Protein AF-A0A4Y8I9A3-F1 (afdb_monomer_lite)

pLDDT: mean 87.24, std 11.11, range [47.78, 98.31]

Secondary structure (DSSP, 8-state):
-------PPPPPPEEEEEETTEEEEEP-TT--HHHHHHHHHHHHHHHHHHHHHHHHHS-TTS-HHHH---HHHHHHHHHT-GGG-TT---HHHHHHHHHHHHHHHH-TT----GGGGHHHHHHHHHHHS-TT----SHHHHHHHHHHHHHHHHHHHHHHHHT-

Foldseek 3Di:
DDPPDDPDDFDDWDFDDADPVGTDTHGLRVFPVVLLVLLVVLLVLLVVLLLLLVVLVDPPVDDSVVVPDDQVRSLVVCQPPPVCDPLNVCSVVSVLSVVVNVVCVVDVNDDDAVVSCVVLVVNLCSQPVDVPDPPRDSSSSSVSSSVSSSVVSVVVSVVSVVD

Structure (mmCIF, N/CA/C/O backbone):
data_AF-A0A4Y8I9A3-F1
#
_entry.id   AF-A0A4Y8I9A3-F1
#
loop_
_atom_site.group_PDB
_atom_site.id
_atom_site.type_symbol
_atom_site.label_atom_id
_atom_site.label_alt_id
_atom_site.label_comp_id
_atom_site.label_asym_id
_atom_site.label_entity_id
_atom_site.label_seq_id
_atom_site.pdbx_PDB_ins_code
_atom_site.Cartn_x
_atom_site.Cartn_y
_atom_site.Cartn_z
_atom_site.occupancy
_atom_site.B_iso_or_equiv
_atom_site.auth_seq_id
_atom_site.auth_comp_id
_atom_site.auth_asym_id
_atom_site.auth_atom_id
_atom_site.pdbx_PDB_model_num
ATOM 1 N N . MET A 1 1 ? 0.391 -32.097 21.743 1.00 47.78 1 MET A N 1
ATOM 2 C CA . MET A 1 1 ? 0.772 -30.684 21.956 1.00 47.78 1 MET A CA 1
ATOM 3 C C . MET A 1 1 ? -0.489 -29.848 21.899 1.00 47.78 1 MET A C 1
ATOM 5 O O . MET A 1 1 ? -1.083 -29.724 20.838 1.00 47.78 1 MET A O 1
ATOM 9 N N . GLU A 1 2 ? -0.935 -29.360 23.048 1.00 48.84 2 GLU A N 1
ATOM 10 C CA . GLU A 1 2 ? -2.106 -28.495 23.175 1.00 48.84 2 GLU A CA 1
ATOM 11 C C . GLU A 1 2 ? -1.749 -27.103 22.623 1.00 48.84 2 GLU A C 1
ATOM 13 O O . GLU A 1 2 ? -0.775 -26.487 23.066 1.00 48.84 2 GLU A O 1
ATOM 18 N N . LYS A 1 3 ? -2.464 -26.634 21.592 1.00 48.88 3 LYS A N 1
ATOM 19 C CA . LYS A 1 3 ? -2.282 -25.277 21.059 1.00 48.88 3 LYS A CA 1
ATOM 20 C C . LYS A 1 3 ? -2.747 -24.299 22.138 1.00 48.88 3 LYS A C 1
ATOM 22 O O . LYS A 1 3 ? -3.945 -24.145 22.340 1.00 48.88 3 LYS A O 1
ATOM 27 N N . LYS A 1 4 ? -1.815 -23.641 22.833 1.00 53.41 4 LYS A N 1
ATOM 28 C CA . LYS A 1 4 ? -2.151 -22.485 23.674 1.00 53.41 4 LYS A CA 1
ATOM 29 C C . LYS A 1 4 ? -2.796 -21.425 22.782 1.00 53.41 4 LYS A C 1
ATOM 31 O O . LYS A 1 4 ? -2.132 -20.904 21.888 1.00 53.41 4 LYS A O 1
ATOM 36 N N . GLU A 1 5 ? -4.067 -21.116 23.025 1.00 53.38 5 GLU A N 1
ATOM 37 C CA . GLU A 1 5 ? -4.717 -19.944 22.443 1.00 53.38 5 GLU A CA 1
ATOM 38 C C . GLU A 1 5 ? -3.897 -18.700 22.796 1.00 53.38 5 GLU A C 1
ATOM 40 O O . GLU A 1 5 ? -3.716 -18.345 23.965 1.00 53.38 5 GLU A O 1
ATOM 45 N N . VAL A 1 6 ? -3.356 -18.045 21.771 1.00 63.62 6 VAL A N 1
ATOM 46 C CA . VAL A 1 6 ? -2.663 -16.772 21.933 1.00 63.62 6 VAL A CA 1
ATOM 47 C C . VAL A 1 6 ? -3.728 -15.726 22.252 1.00 63.62 6 VAL A C 1
ATOM 49 O O . VAL A 1 6 ? -4.499 -15.335 21.379 1.00 63.62 6 VAL A O 1
ATOM 52 N N . LYS A 1 7 ? -3.786 -15.268 23.509 1.00 65.00 7 LYS A N 1
ATOM 53 C CA . LYS A 1 7 ? -4.620 -14.119 23.891 1.00 65.00 7 LYS A CA 1
ATOM 54 C C . LYS A 1 7 ? -4.189 -12.903 23.071 1.00 65.00 7 LYS A C 1
ATOM 56 O O . LYS A 1 7 ? -3.136 -12.320 23.339 1.00 65.00 7 LYS A O 1
ATOM 61 N N . ARG A 1 8 ? -5.002 -12.519 22.084 1.00 68.75 8 ARG A N 1
ATOM 62 C CA . ARG A 1 8 ? -4.798 -11.287 21.314 1.00 68.75 8 ARG A CA 1
ATOM 63 C C . ARG A 1 8 ? -4.915 -10.085 22.249 1.00 68.75 8 ARG A C 1
ATOM 65 O O . ARG A 1 8 ? -5.843 -10.003 23.055 1.00 68.75 8 ARG A O 1
ATOM 72 N N . LYS A 1 9 ? -3.951 -9.167 22.175 1.00 78.06 9 LYS A N 1
ATOM 73 C CA . LYS A 1 9 ? -4.000 -7.911 22.932 1.00 78.06 9 LYS A CA 1
ATOM 74 C C . LYS A 1 9 ? -4.943 -6.954 22.204 1.00 78.06 9 LYS A C 1
ATOM 76 O O . LYS A 1 9 ? -4.781 -6.733 21.014 1.00 78.06 9 LYS A O 1
ATOM 81 N N . GLY A 1 10 ? -5.927 -6.401 22.908 1.00 80.50 10 GLY A N 1
ATOM 82 C CA . GLY A 1 10 ? -6.774 -5.339 22.359 1.00 80.50 10 GLY A CA 1
ATOM 83 C C . GLY A 1 10 ? -6.032 -4.003 22.285 1.00 80.50 10 GLY A C 1
ATOM 84 O O . GLY A 1 10 ? -5.044 -3.793 22.995 1.00 80.50 10 GLY A O 1
ATOM 85 N N . LEU A 1 11 ? -6.535 -3.084 21.458 1.00 86.12 11 LEU A N 1
ATOM 86 C CA . LEU A 1 11 ? -6.025 -1.715 21.417 1.00 86.12 11 LEU A CA 1
ATOM 87 C C . LEU A 1 11 ? -6.331 -0.964 22.729 1.00 86.12 11 LEU A C 1
ATOM 89 O O . LEU A 1 11 ? -7.374 -1.202 23.354 1.00 86.12 11 LEU A O 1
ATOM 93 N N . PRO A 1 12 ? -5.458 -0.028 23.147 1.00 89.38 12 PRO A N 1
ATOM 94 C CA . PRO A 1 12 ? -5.749 0.874 24.255 1.00 89.38 12 PRO A CA 1
ATOM 95 C C . PRO A 1 12 ? -7.043 1.678 24.017 1.00 89.38 12 PRO A C 1
ATOM 97 O O . PRO A 1 12 ? -7.369 1.996 22.872 1.00 89.38 12 PRO A O 1
ATOM 100 N N . PRO A 1 13 ? -7.797 2.023 25.077 1.00 90.00 13 PRO A N 1
ATOM 101 C CA . PRO A 1 13 ? -8.997 2.841 24.941 1.00 90.00 13 PRO A CA 1
ATOM 102 C C . PRO A 1 13 ? -8.661 4.290 24.570 1.00 90.00 13 PRO A C 1
ATOM 104 O O . PRO A 1 13 ? -7.605 4.809 24.925 1.00 90.00 13 PRO A O 1
ATOM 107 N N . LEU A 1 14 ? -9.625 4.971 23.955 1.00 89.81 14 LEU A N 1
ATOM 108 C CA . LEU A 1 14 ? -9.605 6.418 23.749 1.00 89.81 14 LEU A CA 1
ATOM 109 C C . LEU A 1 14 ? -10.455 7.125 24.804 1.00 89.81 14 LEU A C 1
ATOM 111 O O . LEU A 1 14 ? -11.427 6.565 25.315 1.00 89.81 14 LEU A O 1
ATOM 115 N N . VAL A 1 15 ? -10.154 8.393 25.070 1.00 91.75 15 VAL A N 1
ATOM 116 C CA . VAL A 1 15 ? -11.079 9.280 25.785 1.00 91.75 15 VAL A CA 1
ATOM 117 C C . VAL A 1 15 ? -12.149 9.749 24.801 1.00 91.75 15 VAL A C 1
ATOM 119 O O . VAL A 1 15 ? -11.829 10.328 23.768 1.00 91.75 15 VAL A O 1
ATOM 122 N N . SER A 1 16 ? -13.420 9.487 25.105 1.00 86.44 16 SER A N 1
ATOM 123 C CA . SER A 1 16 ? -14.549 9.888 24.258 1.00 86.44 16 SER A CA 1
ATOM 124 C C . SER A 1 16 ? -15.149 11.222 24.681 1.00 86.44 16 SER A C 1
ATOM 126 O O . SER A 1 16 ? -15.386 12.086 23.843 1.00 86.44 16 SER A O 1
ATOM 128 N N . LYS A 1 17 ? -15.424 11.377 25.978 1.00 87.25 17 LYS A N 1
ATOM 129 C CA . LYS A 1 17 ? -16.000 12.583 26.580 1.00 87.25 17 LYS A CA 1
ATOM 130 C C . LYS A 1 17 ? -15.431 12.750 27.980 1.00 87.25 17 LYS A C 1
ATOM 132 O O . LYS A 1 17 ? -15.080 11.761 28.620 1.00 87.25 17 LYS A O 1
ATOM 137 N N . PHE A 1 18 ? -15.366 13.982 28.457 1.00 89.69 18 PHE A N 1
ATOM 138 C CA . PHE A 1 18 ? -15.001 14.278 29.835 1.00 89.69 18 PHE A CA 1
ATOM 139 C C . PHE A 1 18 ? -15.750 15.522 30.311 1.00 89.69 18 PHE A C 1
ATOM 141 O O . PHE A 1 18 ? -15.935 16.468 29.545 1.00 89.69 18 PHE A O 1
ATOM 148 N N . ASP A 1 19 ? -16.196 15.507 31.563 1.00 89.19 19 ASP A N 1
ATOM 149 C CA . ASP A 1 19 ? -16.839 16.639 32.228 1.00 89.19 19 ASP A CA 1
ATOM 150 C C . ASP A 1 19 ? -16.561 16.613 33.746 1.00 89.19 19 ASP A C 1
ATOM 152 O O . ASP A 1 19 ? -15.706 15.865 34.227 1.00 89.19 19 ASP A O 1
ATOM 156 N N . LYS A 1 20 ? -17.273 17.447 34.516 1.00 83.31 20 LYS A N 1
ATOM 157 C CA . LYS A 1 20 ? -17.136 17.519 35.982 1.00 83.31 20 LYS A CA 1
ATOM 158 C C . LYS A 1 20 ? -17.497 16.208 36.702 1.00 83.31 20 LYS A C 1
ATOM 160 O O . LYS A 1 20 ? -17.106 16.042 37.852 1.00 83.31 20 LYS A O 1
ATOM 165 N N . ASN A 1 21 ? -18.225 15.305 36.048 1.00 82.06 21 ASN A N 1
ATOM 166 C CA . ASN A 1 21 ? -18.695 14.031 36.588 1.00 82.06 21 ASN A CA 1
ATOM 167 C C . ASN A 1 21 ? -17.799 12.844 36.188 1.00 82.06 21 ASN A C 1
ATOM 169 O O . ASN A 1 21 ? -18.032 11.730 36.655 1.00 82.06 21 ASN A O 1
ATOM 173 N N . GLY A 1 22 ? -16.771 13.058 35.357 1.00 88.69 22 GLY A N 1
ATOM 174 C CA . GLY A 1 22 ? -15.743 12.057 35.068 1.00 88.69 22 GLY A CA 1
ATOM 175 C C . GLY A 1 22 ? -15.366 11.931 33.592 1.00 88.69 22 GLY A C 1
ATOM 176 O O . GLY A 1 22 ? -15.646 12.798 32.766 1.00 88.69 22 GLY A O 1
ATOM 177 N N . VAL A 1 23 ? -14.685 10.826 33.271 1.00 92.69 23 VAL A N 1
ATOM 178 C CA . VAL A 1 23 ? -14.147 10.523 31.935 1.00 92.69 23 VAL A CA 1
ATOM 179 C C . VAL A 1 23 ? -14.845 9.294 31.356 1.00 92.69 23 VAL A C 1
ATOM 181 O O . VAL A 1 23 ? -14.863 8.229 31.973 1.00 92.69 23 VAL A O 1
ATOM 184 N N . VAL A 1 24 ? -15.381 9.428 30.143 1.00 91.25 24 VAL A N 1
ATOM 185 C CA . VAL A 1 24 ? -15.970 8.334 29.363 1.00 91.25 24 VAL A CA 1
ATOM 186 C C . VAL A 1 24 ? -14.922 7.774 28.409 1.00 91.25 24 VAL A C 1
ATOM 188 O O . VAL A 1 24 ? -14.385 8.491 27.562 1.00 91.25 24 VAL A O 1
ATOM 191 N N . TRP A 1 25 ? -14.670 6.471 28.513 1.00 91.38 25 TRP A N 1
ATOM 192 C CA . TRP A 1 25 ? -13.691 5.755 27.697 1.00 91.38 25 TRP A CA 1
ATOM 193 C C . TRP A 1 25 ? -14.364 5.026 26.529 1.00 91.38 25 TRP A C 1
ATOM 195 O O . TRP A 1 25 ? -15.316 4.274 26.730 1.00 91.38 25 TRP A O 1
ATOM 205 N N . LYS A 1 26 ? -13.841 5.197 25.311 1.00 89.62 26 LYS A N 1
ATOM 206 C CA . LYS A 1 26 ? -14.205 4.417 24.121 1.00 89.62 26 LYS A CA 1
ATOM 207 C C . LYS A 1 26 ? -13.232 3.250 23.971 1.00 89.62 26 LYS A C 1
ATOM 209 O O . LYS A 1 26 ? -12.036 3.450 23.772 1.00 89.62 26 LYS A O 1
ATOM 214 N N . ARG A 1 27 ? -13.748 2.026 24.072 1.00 87.38 27 ARG A N 1
ATOM 215 C CA . ARG A 1 27 ? -12.991 0.792 23.817 1.00 87.38 27 ARG A CA 1
ATOM 216 C C . ARG A 1 27 ? -12.993 0.489 22.316 1.00 87.38 27 ARG A C 1
ATOM 218 O O . ARG A 1 27 ? -14.008 0.684 21.657 1.00 87.38 27 ARG A O 1
ATOM 225 N N . LEU A 1 28 ? -11.869 -0.004 21.801 1.00 85.94 28 LEU A N 1
ATOM 226 C CA . LEU A 1 28 ? -11.644 -0.293 20.377 1.00 85.94 28 LEU A CA 1
ATOM 227 C C . LEU A 1 28 ? -11.623 -1.808 20.098 1.00 85.94 28 LEU A C 1
ATOM 229 O O . LEU A 1 28 ? -10.843 -2.304 19.295 1.00 85.94 28 LEU A O 1
ATOM 233 N N . GLU A 1 29 ? -12.465 -2.573 20.794 1.00 81.56 29 GLU A N 1
ATOM 234 C CA . GLU A 1 29 ? -12.445 -4.049 20.772 1.00 81.56 29 GLU A CA 1
ATOM 235 C C . GLU A 1 29 ? -12.774 -4.656 19.402 1.00 81.56 29 GLU A C 1
ATOM 237 O O . GLU A 1 29 ? -12.431 -5.802 19.136 1.00 81.56 29 GLU A O 1
ATOM 242 N N . LYS A 1 30 ? -13.443 -3.892 18.533 1.00 80.94 30 LYS A N 1
ATOM 243 C CA . LYS A 1 30 ? -13.866 -4.333 17.197 1.00 80.94 30 LYS A CA 1
ATOM 244 C C . LYS A 1 30 ? -12.878 -3.956 16.091 1.00 80.94 30 LYS A C 1
ATOM 246 O O . LYS A 1 30 ? -13.184 -4.213 14.927 1.00 80.94 30 LYS A O 1
ATOM 251 N N . VAL A 1 31 ? -11.764 -3.313 16.437 1.00 86.00 31 VAL A N 1
ATOM 252 C CA . VAL A 1 31 ? -10.737 -2.904 15.479 1.00 86.00 31 VAL A CA 1
ATOM 253 C C . VAL A 1 31 ? -9.811 -4.081 15.209 1.00 86.00 31 VAL A C 1
ATOM 255 O O . VAL A 1 31 ? -9.163 -4.606 16.119 1.00 86.00 31 VAL A O 1
ATOM 258 N N . ASP A 1 32 ? -9.732 -4.471 13.941 1.00 88.25 32 ASP A N 1
ATOM 259 C CA . ASP A 1 32 ? -8.810 -5.502 13.480 1.00 88.25 32 ASP A CA 1
ATOM 260 C C . ASP A 1 32 ? -7.423 -4.898 13.227 1.00 88.25 32 ASP A C 1
ATOM 262 O O . ASP A 1 32 ? -7.049 -4.545 12.109 1.00 88.25 32 ASP A O 1
ATOM 266 N N . HIS A 1 33 ? -6.665 -4.709 14.305 1.00 88.25 33 HIS A N 1
ATOM 267 C CA . HIS A 1 33 ? -5.324 -4.131 14.234 1.00 88.25 33 HIS A CA 1
ATOM 268 C C . HIS A 1 33 ? -4.312 -5.030 13.508 1.00 88.25 33 HIS A C 1
ATOM 270 O O . HIS A 1 33 ? -3.316 -4.508 13.009 1.00 88.25 33 HIS A O 1
ATOM 276 N N . ASP A 1 34 ? -4.570 -6.339 13.417 1.00 90.50 34 ASP A N 1
ATOM 277 C CA . ASP A 1 34 ? -3.733 -7.270 12.656 1.00 90.50 34 ASP A CA 1
ATOM 278 C C . ASP A 1 34 ? -3.892 -6.991 11.157 1.00 90.50 34 ASP A C 1
ATOM 280 O O . ASP A 1 34 ? -2.900 -6.767 10.463 1.00 90.50 34 ASP A O 1
ATOM 284 N N . LEU A 1 35 ? -5.135 -6.898 10.669 1.00 91.12 35 LEU A N 1
ATOM 285 C CA . LEU A 1 35 ? -5.418 -6.567 9.270 1.00 91.12 35 LEU A CA 1
ATOM 286 C C . LEU A 1 35 ? -4.925 -5.160 8.893 1.00 91.12 35 LEU A C 1
ATOM 288 O O . LEU A 1 35 ? -4.367 -4.957 7.813 1.00 91.12 35 LEU A O 1
ATOM 292 N N . LEU A 1 36 ? -5.087 -4.178 9.785 1.00 90.19 36 LEU A N 1
ATOM 293 C CA . LEU A 1 36 ? -4.566 -2.824 9.562 1.00 90.19 36 LEU A CA 1
ATOM 294 C C . LEU A 1 36 ? -3.032 -2.808 9.512 1.00 90.19 36 LEU A C 1
ATOM 296 O O . LEU A 1 36 ? -2.446 -2.156 8.644 1.00 90.19 36 LEU A O 1
ATOM 300 N N . GLY A 1 37 ? -2.383 -3.544 10.420 1.00 92.12 37 GLY A N 1
ATOM 301 C CA . GLY A 1 37 ? -0.938 -3.747 10.411 1.00 92.12 37 GLY A CA 1
ATOM 302 C C . GLY A 1 37 ? -0.473 -4.404 9.114 1.00 92.12 37 GLY A C 1
ATOM 303 O O . GLY A 1 37 ? 0.497 -3.947 8.515 1.00 92.12 37 GLY A O 1
ATOM 304 N N . TYR A 1 38 ? -1.216 -5.401 8.632 1.00 95.12 38 TYR A N 1
ATOM 305 C CA . TYR A 1 38 ? -0.932 -6.085 7.377 1.00 95.12 38 TYR A CA 1
ATOM 306 C C . TYR A 1 38 ? -1.045 -5.153 6.163 1.00 95.12 38 TYR A C 1
ATOM 308 O O . TYR A 1 38 ? -0.117 -5.098 5.356 1.00 95.12 38 TYR A O 1
ATOM 316 N N . LEU A 1 39 ? -2.099 -4.328 6.072 1.00 94.88 39 LEU A N 1
ATOM 317 C CA . LEU A 1 39 ? -2.210 -3.310 5.017 1.00 94.88 39 LEU A CA 1
ATOM 318 C C . LEU A 1 39 ? -1.009 -2.351 5.030 1.00 94.88 39 LEU A C 1
ATOM 320 O O . LEU A 1 39 ? -0.466 -2.018 3.972 1.00 94.88 39 LEU A O 1
ATOM 324 N N . LEU A 1 40 ? -0.575 -1.914 6.217 1.00 94.56 40 LEU A N 1
ATOM 325 C CA . LEU A 1 40 ? 0.596 -1.048 6.352 1.00 94.56 40 LEU A CA 1
ATOM 326 C C . LEU A 1 40 ? 1.884 -1.763 5.917 1.00 94.56 40 LEU A C 1
ATOM 328 O O . LEU A 1 40 ? 2.707 -1.163 5.227 1.00 94.56 40 LEU A O 1
ATOM 332 N N . SER A 1 41 ? 2.054 -3.039 6.268 1.00 96.88 41 SER A N 1
ATOM 333 C CA . SER A 1 41 ? 3.179 -3.854 5.804 1.00 96.88 41 SER A CA 1
ATOM 334 C C . SER A 1 41 ? 3.198 -3.974 4.279 1.00 96.88 41 SER A C 1
ATOM 336 O O . SER A 1 41 ? 4.230 -3.699 3.670 1.00 96.88 41 SER A O 1
ATOM 338 N N . CYS A 1 42 ? 2.063 -4.285 3.648 1.00 97.56 42 CYS A N 1
ATOM 339 C CA . CYS A 1 42 ? 1.920 -4.323 2.190 1.00 97.56 42 CYS A CA 1
ATOM 340 C C . CYS A 1 42 ? 2.314 -2.990 1.532 1.00 97.56 42 CYS A C 1
ATOM 342 O O . CYS A 1 42 ? 3.056 -2.976 0.550 1.00 97.56 42 CYS A O 1
ATOM 344 N N . HIS A 1 43 ? 1.866 -1.864 2.098 1.00 96.38 43 HIS A N 1
ATOM 345 C CA . HIS A 1 43 ? 2.234 -0.522 1.641 1.00 96.38 43 HIS A CA 1
ATOM 346 C C . HIS A 1 43 ? 3.749 -0.277 1.695 1.00 96.38 43 HIS A C 1
ATOM 348 O O . HIS A 1 43 ? 4.322 0.172 0.704 1.00 96.38 43 HIS A O 1
ATOM 354 N N . LEU A 1 44 ? 4.399 -0.603 2.817 1.00 97.06 44 LEU A N 1
ATOM 355 C CA . LEU A 1 44 ? 5.843 -0.410 2.993 1.00 97.06 44 LEU A CA 1
ATOM 356 C C . LEU A 1 44 ? 6.667 -1.292 2.047 1.00 97.06 44 LEU A C 1
ATOM 358 O O . LEU A 1 44 ? 7.675 -0.843 1.504 1.00 97.06 44 LEU A O 1
ATOM 362 N N . VAL A 1 45 ? 6.233 -2.535 1.821 1.00 98.31 45 VAL A N 1
ATOM 363 C CA . VAL A 1 45 ? 6.895 -3.446 0.879 1.00 98.31 45 VAL A CA 1
ATOM 364 C C . VAL A 1 45 ? 6.794 -2.905 -0.548 1.00 98.31 45 VAL A C 1
ATOM 366 O O . VAL A 1 45 ? 7.808 -2.825 -1.237 1.00 98.31 45 VAL A O 1
ATOM 369 N N . ILE A 1 46 ? 5.610 -2.464 -0.987 1.00 98.31 46 ILE A N 1
ATOM 370 C CA . ILE A 1 46 ? 5.439 -1.852 -2.315 1.00 98.31 46 ILE A CA 1
ATOM 371 C C . ILE A 1 46 ? 6.304 -0.592 -2.449 1.00 98.31 46 ILE A C 1
ATOM 373 O O . ILE A 1 46 ? 6.991 -0.430 -3.458 1.00 98.31 46 ILE A O 1
ATOM 377 N N . GLU A 1 47 ? 6.321 0.273 -1.432 1.00 97.38 47 GLU A N 1
ATOM 378 C CA . GLU A 1 47 ? 7.142 1.488 -1.434 1.00 97.38 47 GLU A CA 1
ATOM 379 C C . GLU A 1 47 ? 8.633 1.175 -1.591 1.00 97.38 47 GLU A C 1
ATOM 381 O O . GLU A 1 47 ? 9.315 1.827 -2.379 1.00 97.38 47 GLU A O 1
ATOM 386 N N . HIS A 1 48 ? 9.125 0.140 -0.907 1.00 97.06 48 HIS A N 1
ATOM 387 C CA . HIS A 1 48 ? 10.506 -0.308 -1.042 1.00 97.06 48 HIS A CA 1
ATOM 388 C C . HIS A 1 48 ? 10.850 -0.684 -2.491 1.00 97.06 48 HIS A C 1
ATOM 390 O O . HIS A 1 48 ? 11.895 -0.286 -3.010 1.00 97.06 48 HIS A O 1
ATOM 396 N N . TYR A 1 49 ? 9.973 -1.418 -3.178 1.00 97.44 49 TYR A N 1
ATOM 397 C CA . TYR A 1 49 ? 10.188 -1.769 -4.583 1.00 97.44 49 TYR A CA 1
ATOM 398 C C . TYR A 1 49 ? 10.102 -0.554 -5.513 1.00 97.44 49 TYR A C 1
ATOM 400 O O . TYR A 1 49 ? 10.935 -0.417 -6.410 1.00 97.44 49 TYR A O 1
ATOM 408 N N . MET A 1 50 ? 9.157 0.359 -5.270 1.00 95.69 50 MET A N 1
ATOM 409 C CA . MET A 1 50 ? 9.062 1.619 -6.011 1.00 95.69 50 MET A CA 1
ATOM 410 C C . MET A 1 50 ? 10.328 2.468 -5.854 1.00 95.69 50 MET A C 1
ATOM 412 O O . MET A 1 50 ? 10.801 3.030 -6.838 1.00 95.69 50 MET A O 1
ATOM 416 N N . ASP A 1 51 ? 10.894 2.546 -4.647 1.00 94.81 51 ASP A N 1
ATOM 417 C CA . ASP A 1 51 ? 12.125 3.292 -4.380 1.00 94.81 51 ASP A CA 1
ATOM 418 C C . ASP A 1 51 ? 13.309 2.734 -5.170 1.00 94.81 51 ASP A C 1
ATOM 420 O O . ASP A 1 51 ? 14.025 3.494 -5.822 1.00 94.81 51 ASP A O 1
ATOM 424 N N . ASN A 1 52 ? 13.495 1.412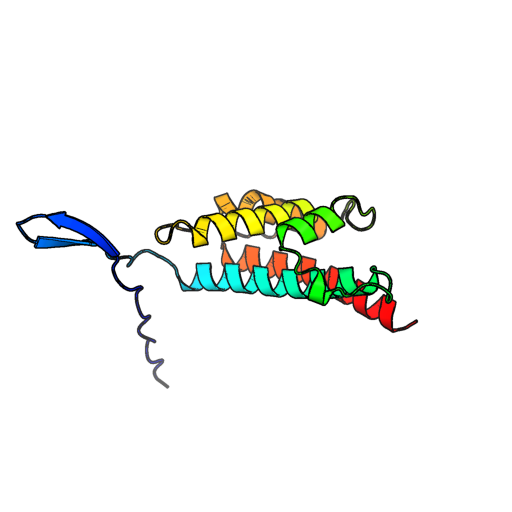 -5.166 1.00 94.19 52 ASN A N 1
ATOM 425 C CA . ASN A 1 52 ? 14.564 0.776 -5.937 1.00 94.19 52 ASN A CA 1
ATOM 426 C C . ASN A 1 52 ? 14.360 0.953 -7.446 1.00 94.19 52 ASN A C 1
ATOM 428 O O . ASN A 1 52 ? 15.303 1.280 -8.165 1.00 94.19 52 ASN A O 1
ATOM 432 N N . PHE A 1 53 ? 13.126 0.792 -7.928 1.00 94.12 53 PHE A N 1
ATOM 433 C CA . PHE A 1 53 ? 12.805 1.030 -9.331 1.00 94.12 53 PHE A CA 1
ATOM 434 C C . PHE A 1 53 ? 13.110 2.474 -9.739 1.00 94.12 53 PHE A C 1
ATOM 436 O O . PHE A 1 53 ? 13.779 2.701 -10.745 1.00 94.12 53 PHE A O 1
ATOM 443 N N . LEU A 1 54 ? 12.659 3.463 -8.967 1.00 92.62 54 LEU A N 1
ATOM 444 C CA . LEU A 1 54 ? 12.902 4.872 -9.270 1.00 92.62 54 LEU A CA 1
ATOM 445 C C . LEU A 1 54 ? 14.398 5.197 -9.218 1.00 92.62 54 LEU A C 1
ATOM 447 O O . LEU A 1 54 ? 14.890 5.875 -10.116 1.00 92.62 54 LEU A O 1
ATOM 451 N N . LEU A 1 55 ? 15.142 4.650 -8.252 1.00 91.62 55 LEU A N 1
ATOM 452 C CA . LEU A 1 55 ? 16.589 4.839 -8.148 1.00 91.62 55 LEU A CA 1
ATOM 453 C C . LEU A 1 55 ? 17.340 4.376 -9.406 1.00 91.62 55 LEU A C 1
ATOM 455 O O . LEU A 1 55 ? 18.247 5.074 -9.851 1.00 91.62 55 LEU A O 1
ATOM 459 N N . LEU A 1 56 ? 16.938 3.255 -10.013 1.00 90.31 56 LEU A N 1
ATOM 460 C CA . LEU A 1 56 ? 17.522 2.774 -11.275 1.00 90.31 56 LEU A CA 1
ATOM 461 C C . LEU A 1 56 ? 17.253 3.705 -12.465 1.00 90.31 56 LEU A C 1
ATOM 463 O O . LEU A 1 56 ? 17.993 3.687 -13.445 1.00 90.31 56 LEU A O 1
ATOM 467 N N . ASN A 1 57 ? 16.178 4.489 -12.405 1.00 85.25 57 ASN A N 1
ATOM 468 C CA . ASN A 1 57 ? 15.741 5.356 -13.496 1.00 85.25 57 ASN A CA 1
ATOM 469 C C . ASN A 1 57 ? 16.138 6.830 -13.289 1.00 85.25 57 ASN A C 1
ATOM 471 O O . ASN A 1 57 ? 15.995 7.640 -14.204 1.00 85.25 57 ASN A O 1
ATOM 475 N N . VAL A 1 58 ? 16.640 7.196 -12.107 1.00 84.94 58 VAL A N 1
ATOM 476 C CA . VAL A 1 58 ? 17.131 8.544 -11.802 1.00 84.94 58 VAL A CA 1
ATOM 477 C C . VAL A 1 58 ? 18.619 8.646 -12.145 1.00 84.94 58 VAL A C 1
ATOM 479 O O . VAL A 1 58 ? 19.406 7.731 -11.922 1.00 84.94 58 VAL A O 1
ATOM 482 N N . SER A 1 59 ? 19.031 9.798 -12.681 1.00 73.31 59 SER A N 1
ATOM 483 C CA . SER A 1 59 ? 20.445 10.096 -12.930 1.00 73.31 59 SER A CA 1
ATOM 484 C C . SER A 1 59 ? 21.270 9.975 -11.646 1.00 73.31 59 SER A C 1
ATOM 486 O O . SER A 1 59 ? 20.953 10.619 -10.646 1.00 73.31 59 SER A O 1
ATOM 488 N N . GLN A 1 60 ? 22.394 9.253 -11.705 1.00 74.75 60 GLN A N 1
ATOM 489 C CA . GLN A 1 60 ? 23.331 9.077 -10.581 1.00 74.75 60 GLN A CA 1
ATOM 490 C C . GLN A 1 60 ? 23.907 10.395 -10.026 1.00 74.75 60 GLN A C 1
ATOM 492 O O . GLN A 1 60 ? 24.552 10.408 -8.982 1.00 74.75 60 GLN A O 1
ATOM 497 N N . LYS A 1 61 ? 23.681 11.520 -10.714 1.00 79.44 61 LYS A N 1
ATOM 498 C CA . LYS A 1 61 ? 24.108 12.857 -10.283 1.00 79.44 61 LYS A CA 1
ATOM 499 C C . LYS A 1 61 ? 23.189 13.483 -9.225 1.00 79.44 61 LYS A C 1
ATOM 501 O O . LYS A 1 61 ? 23.547 14.516 -8.668 1.00 79.44 61 LYS A O 1
ATOM 506 N N . LEU A 1 62 ? 22.012 12.908 -8.971 1.00 83.12 62 LEU A N 1
ATOM 507 C CA . LEU A 1 62 ? 21.031 13.433 -8.020 1.00 83.12 62 LEU A CA 1
ATOM 508 C C . LEU A 1 62 ? 20.947 12.544 -6.776 1.00 83.12 62 LEU A C 1
ATOM 510 O O . LEU A 1 62 ? 20.910 11.319 -6.864 1.00 83.12 62 LEU A O 1
ATOM 514 N N . SER A 1 63 ? 20.873 13.166 -5.599 1.00 85.31 63 SER A N 1
ATOM 515 C CA . SER A 1 63 ? 20.720 12.433 -4.340 1.00 85.31 63 SER A CA 1
ATOM 516 C C . SER A 1 63 ? 19.267 12.006 -4.131 1.00 85.31 63 SER A C 1
ATOM 518 O O . SER A 1 63 ? 18.442 12.788 -3.657 1.00 85.31 63 SER A O 1
ATOM 520 N N . TRP A 1 64 ? 18.964 10.741 -4.436 1.00 88.31 64 TRP A N 1
ATOM 521 C CA . TRP A 1 64 ? 17.645 10.142 -4.195 1.00 88.31 64 TRP A CA 1
ATOM 522 C C . TRP A 1 64 ? 17.213 10.255 -2.728 1.00 88.31 64 TRP A C 1
ATOM 524 O O . TRP A 1 64 ? 16.106 10.687 -2.418 1.00 88.31 64 TRP A O 1
ATOM 534 N N . LYS A 1 65 ? 18.128 9.945 -1.803 1.00 84.94 65 LYS A N 1
ATOM 535 C CA . LYS A 1 65 ? 17.854 9.985 -0.361 1.00 84.94 65 LYS A CA 1
ATOM 536 C C . LYS A 1 65 ? 17.531 11.396 0.137 1.00 84.94 65 LYS A C 1
ATOM 538 O O . LYS A 1 65 ? 16.693 11.546 1.022 1.00 84.94 65 LYS A O 1
ATOM 543 N N . ALA A 1 66 ? 18.181 12.422 -0.416 1.00 88.94 66 ALA A N 1
ATOM 544 C CA . ALA A 1 66 ? 17.913 13.808 -0.038 1.00 88.94 66 ALA A CA 1
ATOM 545 C C . ALA A 1 66 ? 16.570 14.322 -0.578 1.00 88.94 66 ALA A C 1
ATOM 547 O O . ALA A 1 66 ? 16.018 15.253 -0.004 1.00 88.94 66 ALA A O 1
ATOM 548 N N . ALA A 1 67 ? 16.032 13.715 -1.642 1.00 89.38 67 ALA A N 1
ATOM 549 C CA . ALA A 1 67 ? 14.758 14.129 -2.224 1.00 89.38 67 ALA A CA 1
ATOM 550 C C . ALA A 1 67 ? 13.556 13.868 -1.298 1.00 89.38 67 ALA A C 1
ATOM 552 O O . ALA A 1 67 ? 12.544 14.548 -1.441 1.00 89.38 67 ALA A O 1
ATOM 553 N N . GLN A 1 68 ? 13.664 12.907 -0.365 1.00 90.06 68 GLN A N 1
ATOM 554 C CA . GLN A 1 68 ? 12.644 12.584 0.649 1.00 90.06 68 GLN A CA 1
ATOM 555 C C . GLN A 1 68 ? 11.214 12.525 0.089 1.00 90.06 68 GLN A C 1
ATOM 557 O O . GLN A 1 68 ? 10.268 13.041 0.685 1.00 90.06 68 GLN A O 1
ATOM 562 N N . LEU A 1 69 ? 11.062 11.904 -1.083 1.00 93.81 69 LEU A N 1
ATOM 563 C CA . LEU A 1 69 ? 9.770 11.854 -1.749 1.00 93.81 69 LEU A CA 1
ATOM 564 C C . LEU A 1 69 ? 8.771 11.057 -0.913 1.00 93.81 69 LEU A C 1
ATOM 566 O O . LEU A 1 69 ? 9.077 9.976 -0.408 1.00 93.81 69 LEU A O 1
ATOM 570 N N . SER A 1 70 ? 7.555 11.580 -0.806 1.00 94.81 70 SER A N 1
ATOM 571 C CA . SER A 1 70 ? 6.439 10.854 -0.217 1.00 94.81 70 SER A CA 1
ATOM 572 C C . SER A 1 70 ? 5.941 9.761 -1.162 1.00 94.81 70 SER A C 1
ATOM 574 O O . SER A 1 70 ? 6.126 9.831 -2.380 1.00 94.81 70 SER A O 1
ATOM 576 N N . PHE A 1 71 ? 5.220 8.781 -0.619 1.00 95.38 71 PHE A N 1
ATOM 577 C CA . PHE A 1 71 ? 4.581 7.734 -1.416 1.00 95.38 71 PHE A CA 1
ATOM 578 C C . PHE A 1 71 ? 3.733 8.298 -2.570 1.00 95.38 71 PHE A C 1
ATOM 580 O O . PHE A 1 71 ? 3.833 7.840 -3.705 1.00 95.38 71 PHE A O 1
ATOM 587 N N . SER A 1 72 ? 2.927 9.337 -2.317 1.00 95.62 72 SER A N 1
ATOM 588 C CA . SER A 1 72 ? 2.087 9.949 -3.355 1.00 95.62 72 SER A CA 1
ATOM 589 C C . SER A 1 72 ? 2.902 10.643 -4.449 1.00 95.62 72 SER A C 1
ATOM 591 O O .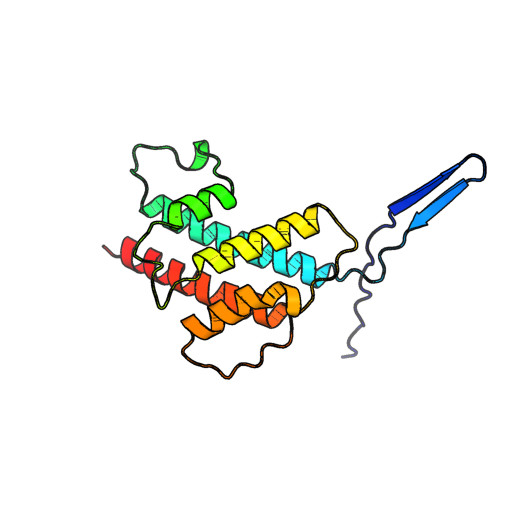 SER A 1 72 ? 2.514 10.602 -5.616 1.00 95.62 72 SER A O 1
ATOM 593 N N . GLN A 1 73 ? 4.045 11.243 -4.104 1.00 95.81 73 GLN A N 1
ATOM 594 C CA . GLN A 1 73 ? 4.966 11.811 -5.089 1.00 95.81 73 GLN A CA 1
ATOM 595 C C . GLN A 1 73 ? 5.609 10.713 -5.943 1.00 95.81 73 GLN A C 1
ATOM 597 O O . GLN A 1 73 ? 5.663 10.863 -7.161 1.00 95.81 73 GLN A O 1
ATOM 602 N N . LYS A 1 74 ? 6.019 9.590 -5.339 1.00 95.25 74 LYS A N 1
ATOM 603 C CA . LYS A 1 74 ? 6.546 8.421 -6.066 1.00 95.25 74 LYS A CA 1
ATOM 604 C C . LYS A 1 74 ? 5.512 7.855 -7.040 1.00 95.25 74 LYS A C 1
ATOM 606 O O . LYS A 1 74 ? 5.827 7.662 -8.205 1.00 95.25 74 LYS A O 1
ATOM 611 N N . VAL A 1 75 ? 4.260 7.676 -6.606 1.00 95.69 75 VAL A N 1
ATOM 612 C CA . VAL A 1 75 ? 3.148 7.251 -7.482 1.00 95.69 75 VAL A CA 1
ATOM 613 C C . VAL A 1 75 ? 2.989 8.194 -8.674 1.00 95.69 75 VAL A C 1
ATOM 615 O O . VAL A 1 75 ? 2.861 7.744 -9.812 1.00 95.69 75 VAL A O 1
ATOM 618 N N . ARG A 1 76 ? 3.043 9.509 -8.434 1.00 94.38 76 ARG A N 1
ATOM 619 C CA . ARG A 1 76 ? 2.925 10.511 -9.497 1.00 94.38 76 ARG A CA 1
ATOM 620 C C . ARG A 1 76 ? 4.068 10.428 -10.508 1.00 94.38 76 ARG A C 1
ATOM 622 O O . ARG A 1 76 ? 3.808 10.563 -11.695 1.00 94.38 76 ARG A O 1
ATOM 629 N N . LEU A 1 77 ? 5.300 10.166 -10.064 1.00 92.31 77 LEU A N 1
ATOM 630 C CA . LEU A 1 77 ? 6.438 9.959 -10.969 1.00 92.31 77 LEU A CA 1
ATOM 631 C C . LEU A 1 77 ? 6.250 8.747 -11.893 1.00 92.31 77 LEU A C 1
ATOM 633 O O . LEU A 1 77 ? 6.782 8.746 -12.997 1.00 92.31 77 LEU A O 1
ATOM 637 N N . LEU A 1 78 ? 5.495 7.737 -11.456 1.00 92.62 78 LEU A N 1
ATOM 638 C CA . LEU A 1 78 ? 5.218 6.530 -12.240 1.00 92.62 78 LEU A CA 1
ATOM 639 C C . LEU A 1 78 ? 3.969 6.647 -13.128 1.00 92.62 78 LEU A C 1
ATOM 641 O O . LEU A 1 78 ? 3.788 5.829 -14.021 1.00 92.62 78 LEU A O 1
ATOM 645 N N . SER A 1 79 ? 3.100 7.636 -12.896 1.00 88.12 79 SER A N 1
ATOM 646 C CA . SER A 1 79 ? 1.785 7.720 -13.558 1.00 88.12 79 SER A CA 1
ATOM 647 C C . SER A 1 79 ? 1.868 7.959 -15.069 1.00 88.12 79 SER A C 1
ATOM 649 O O . SER A 1 79 ? 0.987 7.517 -15.799 1.00 88.12 79 SER A O 1
ATOM 651 N N . ASP A 1 80 ? 2.932 8.616 -15.536 1.00 85.06 80 ASP A N 1
ATOM 652 C CA . ASP A 1 80 ? 3.136 8.934 -16.957 1.00 85.06 80 ASP A CA 1
ATOM 653 C C . ASP A 1 80 ? 4.066 7.935 -17.672 1.00 85.06 80 ASP A 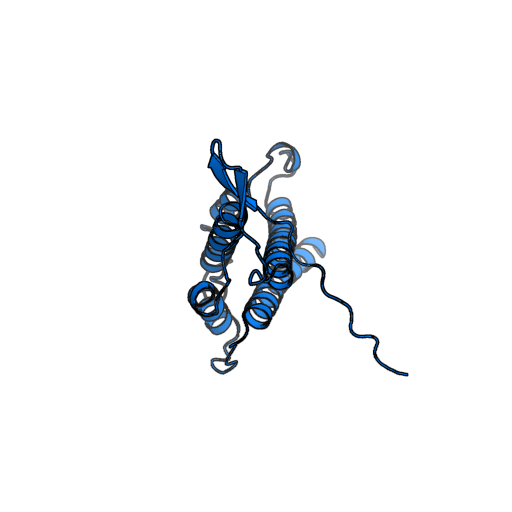C 1
ATOM 655 O O . ASP A 1 80 ? 4.368 8.076 -18.860 1.00 85.06 80 ASP A O 1
ATOM 659 N N . ASP A 1 81 ? 4.547 6.915 -16.963 1.00 88.25 81 ASP A N 1
ATOM 660 C CA . ASP A 1 81 ? 5.496 5.955 -17.505 1.00 88.25 81 ASP A CA 1
ATOM 661 C C . ASP A 1 81 ? 4.782 4.850 -18.298 1.00 88.25 81 ASP A C 1
ATOM 663 O O . ASP A 1 81 ? 3.984 4.066 -17.781 1.00 88.25 81 ASP A O 1
ATOM 667 N N . ASN A 1 82 ? 5.111 4.771 -19.591 1.00 87.25 82 ASN A N 1
ATOM 668 C CA . ASN A 1 82 ? 4.500 3.843 -20.541 1.00 87.25 82 ASN A CA 1
ATOM 669 C C . ASN A 1 82 ? 4.648 2.362 -20.155 1.00 87.25 82 ASN A C 1
ATOM 671 O O . ASN A 1 82 ? 3.881 1.542 -20.659 1.00 87.25 82 ASN A O 1
ATOM 675 N N . ARG A 1 83 ? 5.605 2.009 -19.286 1.00 89.62 83 ARG A N 1
ATOM 676 C CA . ARG A 1 83 ? 5.812 0.633 -18.809 1.00 89.62 83 ARG A CA 1
ATOM 677 C C . ARG A 1 83 ? 4.656 0.119 -17.951 1.00 89.62 83 ARG A C 1
ATOM 679 O O . ARG A 1 83 ? 4.443 -1.087 -17.911 1.00 89.62 83 ARG A O 1
ATOM 686 N N . PHE A 1 84 ? 3.896 1.017 -17.326 1.00 88.25 84 PHE A N 1
ATOM 687 C CA . PHE A 1 84 ? 2.733 0.682 -16.498 1.00 88.25 84 PHE A CA 1
ATOM 688 C C . PHE A 1 84 ? 1.411 0.767 -17.265 1.00 88.25 84 PHE A C 1
ATOM 690 O O . PHE A 1 84 ? 0.347 0.915 -16.676 1.00 88.25 84 PHE A O 1
ATOM 697 N N . LYS A 1 85 ? 1.448 0.703 -18.597 1.00 84.75 85 LYS A N 1
ATOM 698 C CA . LYS A 1 85 ? 0.230 0.556 -19.399 1.00 84.75 85 LYS A CA 1
ATOM 699 C C . LYS A 1 85 ? -0.245 -0.896 -19.394 1.00 84.75 85 LYS A C 1
ATOM 701 O O . LYS A 1 85 ? 0.439 -1.793 -18.905 1.00 84.75 85 LYS A O 1
ATOM 706 N N . HIS A 1 86 ? -1.432 -1.115 -19.959 1.00 73.94 86 HIS A N 1
ATOM 707 C CA . HIS A 1 86 ? -2.053 -2.433 -20.078 1.00 73.94 86 HIS A CA 1
ATOM 708 C C . HIS A 1 86 ? -1.050 -3.522 -20.524 1.00 73.94 86 HIS A C 1
ATOM 710 O O . HIS A 1 86 ? -0.344 -3.306 -21.513 1.00 73.94 86 HIS A O 1
ATOM 716 N N . PRO A 1 87 ? -1.014 -4.697 -19.862 1.00 76.81 87 PRO A N 1
ATOM 717 C CA . PRO A 1 87 ? -1.900 -5.149 -18.774 1.00 76.81 87 PRO A CA 1
ATOM 718 C C . PRO A 1 87 ? -1.481 -4.697 -17.357 1.00 76.81 87 PRO A C 1
ATOM 720 O O . PRO A 1 87 ? -2.195 -4.951 -16.391 1.00 76.81 87 PRO A O 1
ATOM 723 N N . TRP A 1 88 ? -0.363 -3.984 -17.215 1.00 84.06 88 TRP A N 1
ATOM 724 C CA . TRP A 1 88 ? 0.286 -3.654 -15.938 1.00 84.06 88 TRP A CA 1
ATOM 725 C C . TRP A 1 88 ? -0.141 -2.299 -15.343 1.00 84.06 88 TRP A C 1
ATOM 727 O O . TRP A 1 88 ? 0.643 -1.624 -14.678 1.00 84.06 88 TRP A O 1
ATOM 737 N N . ASP A 1 89 ? -1.399 -1.903 -15.557 1.00 87.69 89 ASP A N 1
ATOM 738 C CA . ASP A 1 89 ? -1.979 -0.634 -15.083 1.00 87.69 89 ASP A CA 1
ATOM 739 C C . ASP A 1 89 ? -2.379 -0.701 -13.598 1.00 87.69 89 ASP A C 1
ATOM 741 O O . ASP A 1 89 ? -3.549 -0.612 -13.212 1.00 87.69 89 ASP A O 1
ATOM 745 N N . PHE A 1 90 ? -1.384 -0.943 -12.742 1.00 93.06 90 PHE A N 1
ATOM 746 C CA . PHE A 1 90 ? -1.554 -1.065 -11.294 1.00 93.06 90 PHE A CA 1
ATOM 747 C C . PHE A 1 90 ? -1.227 0.222 -10.525 1.00 93.06 90 PHE A C 1
ATOM 749 O O . PHE A 1 90 ? -1.524 0.306 -9.333 1.00 93.06 90 PHE A O 1
ATOM 756 N N . ILE A 1 91 ? -0.680 1.257 -11.175 1.00 95.50 91 ILE A N 1
ATOM 757 C CA . ILE A 1 91 ? -0.377 2.550 -10.531 1.00 95.50 91 ILE A CA 1
ATOM 758 C C . ILE A 1 91 ? -1.629 3.204 -9.915 1.00 95.50 91 ILE A C 1
ATOM 760 O O . ILE A 1 91 ? -1.550 3.636 -8.758 1.00 95.50 91 ILE A O 1
ATOM 764 N N . PRO A 1 92 ? -2.806 3.217 -10.578 1.00 94.69 92 PRO A N 1
ATOM 765 C CA . PRO A 1 92 ? -4.032 3.700 -9.945 1.00 94.69 92 PRO A CA 1
ATOM 766 C C . PRO A 1 92 ? -4.408 2.901 -8.688 1.00 94.69 92 PRO A C 1
ATOM 768 O O . PRO A 1 92 ? -4.809 3.486 -7.685 1.00 94.69 92 PRO A O 1
ATOM 771 N N . ALA A 1 93 ? -4.219 1.578 -8.690 1.00 95.44 93 ALA A N 1
ATOM 772 C CA . ALA A 1 93 ? -4.510 0.734 -7.529 1.00 95.44 93 ALA A CA 1
ATOM 773 C C . ALA A 1 93 ? -3.523 0.958 -6.368 1.00 95.44 93 ALA A C 1
ATOM 775 O O . ALA A 1 93 ? -3.931 0.980 -5.207 1.00 95.44 93 ALA A O 1
ATOM 776 N N . ILE A 1 94 ? -2.245 1.221 -6.663 1.00 96.75 94 ILE A N 1
ATOM 777 C CA . ILE A 1 94 ? -1.256 1.661 -5.666 1.00 96.75 94 ILE A CA 1
ATOM 778 C C . ILE A 1 94 ? -1.689 3.001 -5.038 1.00 96.75 94 ILE A C 1
ATOM 780 O O . ILE A 1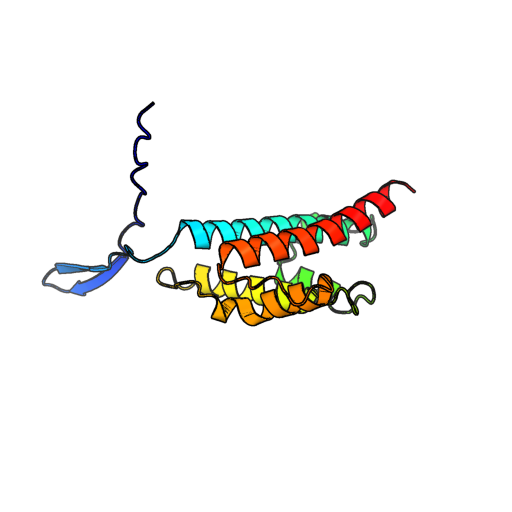 94 ? -1.557 3.198 -3.826 1.00 96.75 94 ILE A O 1
ATOM 784 N N . ALA A 1 95 ? -2.248 3.922 -5.831 1.00 96.06 95 ALA A N 1
ATOM 785 C CA . ALA A 1 95 ? -2.783 5.181 -5.316 1.00 96.06 95 ALA A CA 1
ATOM 786 C C . ALA A 1 95 ? -3.979 4.961 -4.369 1.00 96.06 95 ALA A C 1
ATOM 788 O O . ALA A 1 95 ? -4.063 5.622 -3.330 1.00 96.06 95 ALA A O 1
ATOM 789 N N . GLU A 1 96 ? -4.871 4.016 -4.683 1.00 95.88 96 GLU A N 1
ATOM 790 C CA . GLU A 1 96 ? -5.979 3.621 -3.802 1.00 95.88 96 GLU A CA 1
ATOM 791 C C . GLU A 1 96 ? -5.480 3.007 -2.486 1.00 95.88 96 GLU A C 1
ATOM 793 O O . GLU A 1 96 ? -5.953 3.396 -1.416 1.00 95.88 96 GLU A O 1
ATOM 798 N N . LEU A 1 97 ? -4.448 2.155 -2.520 1.00 95.75 97 LEU A N 1
ATOM 799 C CA . LEU A 1 97 ? -3.816 1.623 -1.305 1.00 95.75 97 LEU A CA 1
ATOM 800 C C . LEU A 1 97 ? -3.324 2.747 -0.374 1.00 95.75 97 LEU A C 1
ATOM 802 O O . LEU A 1 97 ? -3.532 2.696 0.839 1.00 95.75 97 LEU A O 1
ATOM 806 N N . ASN A 1 98 ? -2.722 3.803 -0.931 1.00 95.19 98 ASN A N 1
ATOM 807 C CA . ASN A 1 98 ? -2.288 4.965 -0.151 1.00 95.19 98 ASN A CA 1
ATOM 808 C C . ASN A 1 98 ? -3.465 5.740 0.462 1.00 95.19 98 ASN A C 1
ATOM 810 O O . ASN A 1 98 ? -3.364 6.217 1.593 1.00 95.19 98 ASN A O 1
ATOM 814 N N . LYS A 1 99 ? -4.592 5.860 -0.253 1.00 94.19 99 LYS A N 1
ATOM 815 C CA . LYS A 1 99 ? -5.810 6.475 0.296 1.00 94.19 99 LYS A CA 1
ATOM 816 C C . LYS A 1 99 ? -6.339 5.672 1.482 1.00 94.19 99 LYS A C 1
ATOM 818 O O . LYS A 1 99 ? -6.639 6.274 2.511 1.00 94.19 99 LYS A O 1
ATOM 823 N N . LEU A 1 100 ? -6.385 4.342 1.373 1.00 93.50 100 LEU A N 1
ATOM 824 C CA . LEU A 1 100 ? -6.798 3.454 2.466 1.00 93.50 100 LEU A CA 1
ATOM 825 C C . LEU A 1 100 ? -5.882 3.604 3.683 1.00 93.50 100 LEU A C 1
ATOM 827 O O . LEU A 1 100 ? -6.365 3.869 4.783 1.00 93.50 100 LEU A O 1
ATOM 831 N N . ARG A 1 101 ? -4.561 3.556 3.470 1.00 92.50 101 ARG A N 1
ATOM 832 C CA . ARG A 1 101 ? -3.561 3.782 4.521 1.00 92.50 101 ARG A CA 1
ATOM 833 C C . ARG A 1 101 ? -3.751 5.134 5.212 1.00 92.50 101 ARG A C 1
ATOM 835 O O . ARG A 1 101 ? -3.734 5.194 6.437 1.00 92.50 101 ARG A O 1
ATOM 842 N N . ASN A 1 102 ? -3.952 6.218 4.460 1.00 91.56 102 ASN A N 1
ATOM 843 C CA . ASN A 1 102 ? -4.155 7.546 5.048 1.00 91.56 102 ASN A CA 1
ATOM 844 C C . ASN A 1 102 ? -5.450 7.617 5.854 1.00 91.56 102 ASN A C 1
ATOM 846 O O . ASN A 1 102 ? -5.456 8.169 6.949 1.00 91.56 102 ASN A O 1
ATOM 850 N N . ARG A 1 103 ? -6.528 7.008 5.352 1.00 89.62 103 ARG A N 1
ATOM 851 C CA . ARG A 1 103 ? -7.800 6.921 6.070 1.00 89.62 103 ARG A CA 1
ATOM 852 C C . ARG A 1 103 ? -7.601 6.267 7.443 1.00 89.62 103 ARG A C 1
ATOM 854 O O . ARG A 1 103 ? -8.053 6.818 8.437 1.00 89.62 103 ARG A O 1
ATOM 861 N N . PHE A 1 104 ? -6.840 5.173 7.510 1.00 83.38 104 PHE A N 1
ATOM 862 C CA . PHE A 1 104 ? -6.570 4.443 8.758 1.00 83.38 104 PHE A CA 1
ATOM 863 C C . PHE A 1 104 ? -5.678 5.189 9.742 1.00 83.38 104 PHE A C 1
ATOM 865 O O . PHE A 1 104 ? -5.892 5.115 10.946 1.00 83.38 104 PHE A O 1
ATOM 872 N N . VAL A 1 105 ? -4.681 5.925 9.246 1.00 80.38 105 VAL A N 1
ATOM 873 C CA . VAL A 1 105 ? -3.841 6.765 10.111 1.00 80.38 105 VAL A CA 1
ATOM 874 C C . VAL A 1 105 ? -4.673 7.868 10.778 1.00 80.38 105 VAL A C 1
ATOM 876 O O . VAL A 1 105 ? -4.349 8.293 11.885 1.00 80.38 105 VAL A O 1
ATOM 879 N N . HIS A 1 106 ? -5.748 8.322 10.129 1.00 83.25 106 HIS A N 1
ATOM 880 C CA . HIS A 1 106 ? -6.609 9.383 10.648 1.00 83.25 106 HIS A CA 1
ATOM 881 C C . HIS A 1 106 ? -7.786 8.890 11.496 1.00 83.25 106 HIS A C 1
ATOM 883 O O . HIS A 1 106 ? -8.269 9.656 12.329 1.00 83.25 106 HIS A O 1
ATOM 889 N N . ASP A 1 107 ? -8.235 7.646 11.328 1.00 84.69 107 ASP A N 1
ATOM 890 C CA . ASP A 1 107 ? -9.340 7.087 12.106 1.00 84.69 107 ASP A CA 1
ATOM 891 C C . ASP A 1 107 ? -9.069 5.631 12.512 1.00 84.69 107 ASP A C 1
ATOM 893 O O . ASP A 1 107 ? -9.086 4.690 11.717 1.00 84.69 107 ASP A O 1
ATOM 897 N N . ILE A 1 108 ? -8.818 5.479 13.811 1.00 79.19 108 ILE A N 1
ATOM 898 C CA . ILE A 1 108 ? -8.450 4.226 14.468 1.00 79.19 108 ILE A CA 1
ATOM 899 C C . ILE A 1 108 ? -9.641 3.278 14.674 1.00 79.19 108 ILE A C 1
ATOM 901 O O . ILE A 1 108 ? -9.428 2.123 15.021 1.00 79.19 108 ILE A O 1
ATOM 905 N N . ASP A 1 109 ? -10.883 3.737 14.485 1.00 82.50 109 ASP A N 1
ATOM 906 C CA . ASP A 1 109 ? -12.091 2.902 14.605 1.00 82.50 109 ASP A CA 1
ATOM 907 C C . ASP A 1 109 ? -12.567 2.360 13.245 1.00 82.50 109 ASP A C 1
ATOM 909 O O . ASP A 1 109 ? -13.633 1.745 13.143 1.00 82.50 109 ASP A O 1
ATOM 913 N N . ILE A 1 110 ? -11.784 2.577 12.181 1.00 83.12 110 ILE A N 1
ATOM 914 C CA . ILE A 1 110 ? -12.112 2.070 10.851 1.00 83.12 110 ILE A CA 1
ATOM 915 C C . ILE A 1 110 ? -12.026 0.547 10.818 1.00 83.12 110 ILE A C 1
ATOM 917 O O . ILE A 1 110 ? -11.086 -0.077 11.312 1.00 83.12 110 ILE A O 1
ATOM 921 N N . LYS A 1 111 ? -12.993 -0.042 10.116 1.00 86.50 111 LYS A N 1
ATOM 922 C CA . LYS A 1 111 ? -12.939 -1.422 9.652 1.00 86.50 111 LYS A CA 1
ATOM 923 C C . LYS A 1 111 ? -12.637 -1.440 8.166 1.00 86.50 111 LYS A C 1
ATOM 925 O O . LYS A 1 111 ? -13.391 -0.863 7.390 1.00 86.50 111 LYS A O 1
ATOM 930 N N . LEU A 1 112 ? -11.560 -2.117 7.781 1.00 89.38 112 LEU A N 1
ATOM 931 C CA . LEU A 1 112 ? -11.303 -2.415 6.377 1.00 89.38 112 LEU A CA 1
ATOM 932 C C . LEU A 1 112 ? -12.322 -3.458 5.911 1.00 89.38 112 LEU A C 1
ATOM 934 O O . LEU A 1 112 ? -12.457 -4.508 6.538 1.00 89.38 112 LEU A O 1
ATOM 938 N N . GLN A 1 113 ? -13.078 -3.150 4.864 1.00 90.31 113 GLN A N 1
ATOM 939 C CA . GLN A 1 113 ? -14.036 -4.072 4.256 1.00 90.31 113 GLN A CA 1
ATOM 940 C C . GLN A 1 113 ? -13.564 -4.481 2.857 1.00 90.31 113 GLN A C 1
ATOM 942 O O . GLN A 1 113 ? -12.763 -3.787 2.231 1.00 90.31 113 GLN A O 1
ATOM 947 N N . VAL A 1 114 ? -14.073 -5.599 2.340 1.00 90.69 114 VAL A N 1
ATOM 948 C CA . VAL A 1 114 ? -13.753 -6.065 0.976 1.00 90.69 114 VAL A CA 1
ATOM 949 C C . VAL A 1 114 ? -14.147 -5.011 -0.064 1.00 90.69 114 VAL A C 1
ATOM 951 O O . VAL A 1 114 ? -13.445 -4.795 -1.050 1.00 90.69 114 VAL A O 1
ATOM 954 N N . GLU A 1 115 ? -15.232 -4.278 0.188 1.00 91.38 115 GLU A N 1
ATOM 955 C CA . GLU A 1 115 ? -15.726 -3.197 -0.660 1.00 91.38 115 GLU A CA 1
ATOM 956 C C . GLU A 1 115 ? -14.704 -2.074 -0.846 1.00 91.38 115 GLU A C 1
ATOM 958 O O . GLU A 1 115 ? -14.616 -1.513 -1.940 1.00 91.38 115 GLU A O 1
ATOM 963 N N . ASP A 1 116 ? -13.913 -1.778 0.187 1.00 92.25 116 ASP A N 1
ATOM 964 C CA . ASP A 1 116 ? -12.846 -0.777 0.127 1.00 92.25 116 ASP A CA 1
ATOM 965 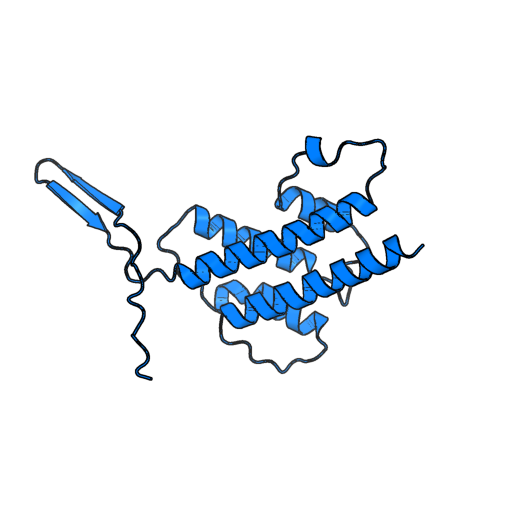C C . ASP A 1 116 ? -11.709 -1.199 -0.816 1.00 92.25 116 ASP A C 1
ATOM 967 O O . ASP A 1 116 ? -10.988 -0.354 -1.345 1.00 92.25 116 ASP A O 1
ATOM 971 N N . LEU A 1 117 ? -11.558 -2.506 -1.050 1.00 94.00 117 LEU A N 1
ATOM 972 C CA . LEU A 1 117 ? -10.507 -3.106 -1.870 1.00 94.00 117 LEU A CA 1
ATOM 973 C C . LEU A 1 117 ? -10.975 -3.449 -3.287 1.00 94.00 117 LEU A C 1
ATOM 975 O O . LEU A 1 117 ? -10.208 -4.024 -4.065 1.00 94.00 117 LEU A O 1
ATOM 979 N N . LYS A 1 118 ? -12.201 -3.075 -3.672 1.00 92.44 118 LYS A N 1
ATOM 980 C CA . LYS A 1 118 ? -12.718 -3.283 -5.036 1.00 92.44 118 LYS A CA 1
ATOM 981 C C . LYS A 1 118 ? -11.791 -2.734 -6.130 1.00 92.44 118 LYS A C 1
ATOM 983 O O . LYS A 1 118 ? -11.536 -3.473 -7.081 1.00 92.44 118 LYS A O 1
ATOM 988 N N . PRO A 1 119 ? -11.231 -1.510 -6.023 1.00 92.44 119 PRO A N 1
ATOM 989 C CA . PRO A 1 119 ? -10.307 -1.003 -7.039 1.00 92.44 119 PRO A CA 1
ATOM 990 C C . PRO A 1 119 ? -9.032 -1.849 -7.167 1.00 92.44 119 PRO A C 1
ATOM 992 O O . PRO A 1 119 ? -8.539 -2.074 -8.271 1.00 92.44 119 PRO A O 1
ATOM 995 N N . ILE A 1 120 ? -8.525 -2.354 -6.039 1.00 94.25 120 ILE A N 1
ATOM 996 C CA . ILE A 1 120 ? -7.329 -3.202 -5.981 1.00 94.25 120 ILE A CA 1
ATOM 997 C C . ILE A 1 120 ? -7.622 -4.578 -6.593 1.00 94.25 120 ILE A C 1
ATOM 999 O O . ILE A 1 120 ? -6.875 -5.052 -7.446 1.00 94.25 120 ILE A O 1
ATOM 1003 N N . SER A 1 121 ? -8.762 -5.173 -6.241 1.00 92.19 121 SER A N 1
ATOM 1004 C CA . SER A 1 121 ? -9.228 -6.455 -6.787 1.00 92.19 121 SER A CA 1
ATOM 1005 C C . SER A 1 121 ? -9.421 -6.394 -8.304 1.00 92.19 121 SER A C 1
ATOM 1007 O O . SER A 1 121 ? -8.998 -7.292 -9.028 1.00 92.19 121 SER A O 1
ATOM 1009 N N . ALA A 1 122 ? -9.985 -5.294 -8.811 1.00 90.25 122 ALA A N 1
ATOM 1010 C CA . ALA A 1 122 ? -10.128 -5.070 -10.247 1.00 90.25 122 ALA A CA 1
ATOM 1011 C C . ALA A 1 122 ? -8.770 -4.972 -10.964 1.00 90.25 122 ALA A C 1
ATOM 1013 O O . ALA A 1 122 ? -8.634 -5.427 -12.098 1.00 90.25 122 ALA A O 1
ATOM 1014 N N . SER A 1 123 ? -7.754 -4.398 -10.314 1.00 91.31 123 SER A N 1
ATOM 1015 C CA . SER A 1 123 ? -6.391 -4.345 -10.852 1.00 91.31 123 SER A CA 1
ATOM 1016 C C . SER A 1 123 ? -5.734 -5.730 -10.891 1.00 91.31 123 SER A C 1
ATOM 1018 O O . SER A 1 123 ? -5.149 -6.092 -11.910 1.00 91.31 123 SER A O 1
ATOM 1020 N N . ILE A 1 124 ? -5.909 -6.548 -9.846 1.00 91.69 124 ILE A N 1
ATOM 1021 C CA . ILE A 1 124 ? -5.470 -7.956 -9.835 1.00 91.69 124 ILE A CA 1
ATOM 1022 C C . ILE A 1 124 ? -6.084 -8.737 -11.003 1.00 91.69 124 ILE A C 1
ATOM 1024 O O . ILE A 1 124 ? -5.365 -9.445 -11.711 1.00 91.69 124 ILE A O 1
ATOM 1028 N N . ALA A 1 125 ? -7.398 -8.613 -11.213 1.00 88.69 125 ALA A N 1
ATOM 1029 C CA . ALA A 1 125 ? -8.098 -9.330 -12.277 1.00 88.69 125 ALA A CA 1
ATOM 1030 C C . ALA A 1 125 ? -7.522 -8.991 -13.662 1.00 88.69 125 ALA A C 1
ATOM 1032 O O . ALA A 1 125 ? -7.261 -9.888 -14.458 1.00 88.69 125 ALA A O 1
ATOM 1033 N N . LYS A 1 126 ? -7.223 -7.708 -13.915 1.00 87.50 126 LYS A N 1
ATOM 1034 C CA . LYS A 1 126 ? -6.579 -7.262 -15.162 1.00 87.50 126 LYS A CA 1
ATOM 1035 C C . LYS A 1 126 ? -5.174 -7.839 -15.353 1.00 87.50 126 LYS A C 1
ATOM 1037 O O . LYS A 1 126 ? -4.825 -8.209 -16.466 1.00 87.50 126 LYS A O 1
ATOM 1042 N N . MET A 1 127 ? -4.372 -7.904 -14.289 1.00 88.25 127 MET A N 1
ATOM 1043 C CA . MET A 1 127 ? -2.981 -8.374 -14.363 1.00 88.25 127 MET A CA 1
ATOM 1044 C C . MET A 1 127 ? -2.846 -9.894 -14.483 1.00 88.25 127 MET A C 1
ATOM 1046 O O . MET A 1 127 ? -1.832 -10.375 -14.977 1.00 88.25 127 MET A O 1
ATOM 1050 N N . SER A 1 128 ? -3.809 -10.656 -13.962 1.00 80.75 128 SER A N 1
ATOM 1051 C CA . SER A 1 128 ? -3.655 -12.105 -13.783 1.00 80.75 128 SER A CA 1
ATOM 1052 C C . SER A 1 128 ? -4.266 -12.960 -14.896 1.00 80.75 128 SER A C 1
ATOM 1054 O O . SER A 1 128 ? -4.137 -14.180 -14.817 1.00 80.75 128 SER A O 1
ATOM 1056 N N . GLU A 1 129 ? -4.941 -12.356 -15.888 1.00 69.25 129 GLU A N 1
ATOM 1057 C CA . GLU A 1 129 ? -5.734 -13.032 -16.947 1.00 69.25 129 GLU A CA 1
ATOM 1058 C C . GLU A 1 129 ? -6.717 -14.108 -16.420 1.00 69.25 129 GLU A C 1
ATOM 1060 O O . GLU A 1 129 ? -7.347 -14.835 -17.183 1.00 69.25 129 GLU A O 1
ATOM 1065 N N . ASN A 1 130 ? -6.882 -14.201 -15.098 1.00 56.47 130 ASN A N 1
ATOM 1066 C CA . ASN A 1 130 ? -7.663 -15.192 -14.383 1.00 56.47 130 ASN A CA 1
ATOM 1067 C C . ASN A 1 130 ? -8.794 -14.457 -13.675 1.00 56.47 130 ASN A C 1
ATOM 1069 O O . ASN A 1 130 ? -8.645 -13.964 -12.558 1.00 56.47 130 ASN A O 1
ATOM 1073 N N . GLU A 1 131 ? -9.957 -14.426 -14.317 1.00 54.19 131 GLU A N 1
ATOM 1074 C CA . GLU A 1 131 ? -11.175 -13.801 -13.787 1.00 54.19 131 GLU A CA 1
ATOM 1075 C C . GLU A 1 131 ? -11.703 -14.470 -12.496 1.00 54.19 131 GLU A C 1
ATOM 1077 O O . GLU A 1 131 ? -12.628 -13.960 -11.874 1.00 54.19 131 GLU A O 1
ATOM 1082 N N . ASN A 1 132 ? -11.123 -15.598 -12.060 1.00 49.91 132 ASN A N 1
ATOM 1083 C CA . ASN A 1 132 ? -11.786 -16.552 -11.163 1.00 49.91 132 ASN A CA 1
ATOM 1084 C C . ASN A 1 132 ? -11.139 -16.787 -9.790 1.00 49.91 132 ASN A C 1
ATOM 1086 O O . ASN A 1 132 ? -11.449 -17.784 -9.134 1.00 49.91 132 ASN A O 1
ATOM 1090 N N . LYS A 1 133 ? -10.298 -15.881 -9.281 1.00 61.31 133 LYS A N 1
ATOM 1091 C CA . LYS A 1 133 ? -10.091 -15.847 -7.825 1.00 61.31 133 LYS A CA 1
ATOM 1092 C C . LYS A 1 133 ? -11.148 -14.939 -7.212 1.00 61.31 133 LYS A C 1
ATOM 1094 O O . LYS A 1 133 ? -10.986 -13.724 -7.193 1.00 61.31 133 LYS A O 1
ATOM 1099 N N . ASN A 1 134 ? -12.223 -15.541 -6.702 1.00 67.94 134 ASN A N 1
ATOM 1100 C CA . ASN A 1 134 ? -13.147 -14.878 -5.781 1.00 67.94 134 ASN A CA 1
ATOM 1101 C C . ASN A 1 134 ? -12.389 -14.539 -4.489 1.00 67.94 134 ASN A C 1
ATOM 1103 O O . ASN A 1 134 ? -12.431 -15.288 -3.513 1.00 67.94 134 ASN A O 1
ATOM 1107 N N . LEU A 1 135 ? -11.632 -13.443 -4.519 1.00 79.75 135 LEU A N 1
ATOM 1108 C CA . LEU A 1 135 ? -10.940 -12.907 -3.359 1.00 79.75 135 LEU A CA 1
ATOM 1109 C C . LEU A 1 135 ? -11.981 -12.197 -2.496 1.00 79.75 135 LEU A C 1
ATOM 1111 O O . LEU A 1 135 ? -12.390 -11.074 -2.783 1.00 79.75 135 LEU A O 1
ATOM 1115 N N . ASN A 1 136 ? -12.437 -12.900 -1.465 1.00 85.94 136 ASN A N 1
ATOM 1116 C CA . ASN A 1 136 ? -13.471 -12.425 -0.549 1.00 85.94 136 ASN A CA 1
ATOM 1117 C C . ASN A 1 136 ? -12.908 -12.080 0.837 1.00 85.94 136 ASN A C 1
ATOM 1119 O O . ASN A 1 136 ? -13.675 -11.720 1.726 1.00 85.94 136 ASN A O 1
ATOM 1123 N N . ASP A 1 137 ? -11.591 -12.194 1.024 1.00 91.69 137 ASP A N 1
ATOM 1124 C CA . ASP A 1 137 ? -10.897 -11.799 2.247 1.00 91.69 137 ASP A CA 1
ATOM 1125 C C . ASP A 1 137 ? -9.972 -10.600 1.973 1.00 91.69 137 ASP A C 1
ATOM 1127 O O . ASP A 1 137 ? -9.188 -10.635 1.018 1.00 91.69 137 ASP A O 1
ATOM 1131 N N . PRO A 1 138 ? -10.032 -9.529 2.786 1.00 93.88 138 PRO A N 1
ATOM 1132 C CA . PRO A 1 138 ? -9.149 -8.380 2.631 1.00 93.88 138 PRO A CA 1
ATOM 1133 C C . PRO A 1 138 ? -7.654 -8.715 2.650 1.00 93.88 138 PRO A C 1
ATOM 1135 O O . PRO A 1 138 ? -6.889 -8.095 1.913 1.00 93.88 138 PRO A O 1
ATOM 1138 N N . SER A 1 139 ? -7.233 -9.682 3.466 1.00 94.06 139 SER A N 1
ATOM 1139 C CA . SER A 1 139 ? -5.830 -10.093 3.575 1.00 94.06 139 SER A CA 1
ATOM 1140 C C . SER A 1 139 ? -5.376 -10.774 2.290 1.00 94.06 139 SER A C 1
ATOM 1142 O O . SER A 1 139 ? -4.333 -10.407 1.758 1.00 94.06 139 SER A O 1
ATOM 1144 N N . ASP A 1 140 ? -6.192 -11.673 1.736 1.00 93.62 140 ASP A N 1
ATOM 1145 C CA . ASP A 1 140 ? -5.888 -12.359 0.474 1.00 93.62 140 ASP A CA 1
ATOM 1146 C C . ASP A 1 140 ? -5.771 -11.365 -0.694 1.00 93.62 140 ASP A C 1
ATOM 1148 O O . ASP A 1 140 ? -4.886 -11.484 -1.545 1.00 93.62 140 ASP A O 1
ATOM 1152 N N . ILE A 1 141 ? -6.642 -10.345 -0.734 1.00 94.94 141 ILE A N 1
ATOM 1153 C CA . ILE A 1 141 ? -6.574 -9.280 -1.747 1.00 94.94 141 ILE A CA 1
ATOM 1154 C C . ILE A 1 141 ? -5.263 -8.500 -1.620 1.00 94.94 141 ILE A C 1
ATOM 1156 O O . ILE A 1 141 ? -4.590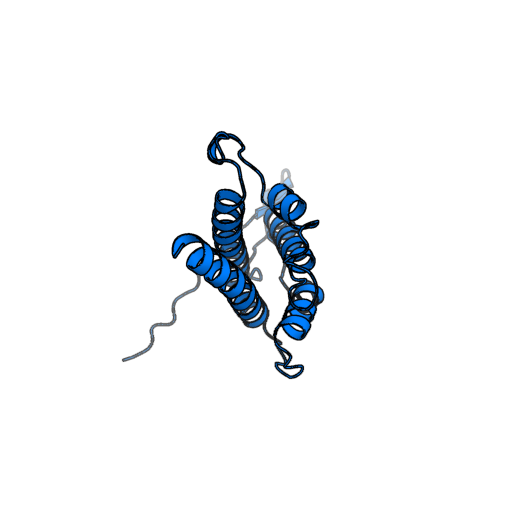 -8.252 -2.624 1.00 94.94 141 ILE A O 1
ATOM 1160 N N . LEU A 1 142 ? -4.896 -8.104 -0.399 1.00 96.62 142 LEU A N 1
ATOM 1161 C CA . LEU A 1 142 ? -3.663 -7.365 -0.139 1.00 96.62 142 LEU A CA 1
ATOM 1162 C C . LEU A 1 142 ? -2.425 -8.201 -0.482 1.00 96.62 142 LEU A C 1
ATOM 1164 O O . LEU A 1 142 ? -1.529 -7.695 -1.157 1.00 96.62 142 LEU A O 1
ATOM 1168 N N . GLU A 1 143 ? -2.398 -9.475 -0.090 1.00 95.81 143 GLU A N 1
ATOM 1169 C CA . GLU A 1 143 ? -1.304 -10.401 -0.384 1.00 95.81 143 GLU A CA 1
ATOM 1170 C C . GLU A 1 143 ? -1.105 -10.557 -1.893 1.00 95.81 143 GLU A C 1
ATOM 1172 O O . GLU A 1 143 ? -0.014 -10.321 -2.415 1.00 95.81 143 GLU A O 1
ATOM 1177 N N . GLN A 1 144 ? -2.178 -10.903 -2.609 1.00 94.94 144 GLN A N 1
ATOM 1178 C CA . GLN A 1 144 ? -2.159 -11.130 -4.051 1.00 94.94 144 GLN A CA 1
ATOM 1179 C C . GLN A 1 144 ? -1.744 -9.858 -4.807 1.00 94.94 144 GLN A C 1
ATOM 1181 O O . GLN A 1 144 ? -0.945 -9.933 -5.744 1.00 94.94 144 GLN A O 1
ATOM 1186 N N . PHE A 1 145 ? -2.254 -8.690 -4.402 1.00 95.81 145 PHE A N 1
ATOM 1187 C CA . PHE A 1 145 ? -1.884 -7.417 -5.017 1.00 95.81 145 PHE A CA 1
ATOM 1188 C C . PHE A 1 145 ? -0.408 -7.091 -4.797 1.00 95.81 145 PHE A C 1
ATOM 1190 O O . PHE A 1 145 ? 0.310 -6.811 -5.758 1.00 95.81 145 PHE A O 1
ATOM 1197 N N . THR A 1 146 ? 0.057 -7.162 -3.546 1.00 97.56 146 THR A N 1
ATOM 1198 C CA . THR A 1 146 ? 1.459 -6.917 -3.202 1.00 97.56 146 THR A CA 1
ATOM 1199 C C . THR A 1 146 ? 2.372 -7.877 -3.948 1.00 97.56 146 THR A C 1
ATOM 1201 O O . THR A 1 146 ? 3.356 -7.435 -4.534 1.00 97.56 146 THR A O 1
ATOM 1204 N N . PHE A 1 147 ? 2.027 -9.164 -4.010 1.00 95.81 147 PHE A N 1
ATOM 1205 C CA . PHE A 1 147 ? 2.803 -10.157 -4.742 1.00 95.81 147 PHE A CA 1
ATOM 1206 C C . PHE A 1 147 ? 2.955 -9.801 -6.226 1.00 95.81 147 PHE A C 1
ATOM 1208 O O . PHE A 1 147 ? 4.077 -9.794 -6.732 1.00 95.81 147 PHE A O 1
ATOM 1215 N N . LEU A 1 148 ? 1.861 -9.472 -6.922 1.00 94.69 148 LEU A N 1
ATOM 1216 C CA . LEU A 1 148 ? 1.895 -9.139 -8.352 1.00 94.69 148 LEU A CA 1
ATOM 1217 C C . LEU A 1 148 ? 2.719 -7.875 -8.625 1.00 94.69 148 LEU A C 1
ATOM 1219 O O . LEU A 1 148 ? 3.618 -7.894 -9.468 1.00 94.69 148 LEU A O 1
ATOM 1223 N N . VAL A 1 149 ? 2.457 -6.802 -7.875 1.00 96.06 149 VAL A N 1
ATOM 1224 C CA . VAL A 1 149 ? 3.162 -5.521 -8.018 1.00 96.06 149 VAL A CA 1
ATOM 1225 C C . VAL A 1 149 ? 4.657 -5.687 -7.743 1.00 96.06 149 VAL A C 1
ATOM 1227 O O . VAL A 1 149 ? 5.495 -5.256 -8.536 1.00 96.06 149 VAL A O 1
ATOM 1230 N N . CYS A 1 150 ? 5.014 -6.336 -6.634 1.00 97.19 150 CYS A N 1
ATOM 1231 C CA . CYS A 1 150 ? 6.410 -6.524 -6.257 1.00 97.19 150 CYS A CA 1
ATOM 1232 C C . CYS A 1 150 ? 7.142 -7.475 -7.203 1.00 97.19 150 CYS A C 1
ATOM 1234 O O . CYS A 1 150 ? 8.300 -7.219 -7.512 1.00 97.19 150 CYS A O 1
ATOM 1236 N N . SER A 1 151 ? 6.480 -8.517 -7.716 1.00 95.50 151 SER A N 1
ATOM 1237 C CA . SER A 1 151 ? 7.075 -9.413 -8.717 1.00 95.50 151 SER A CA 1
ATOM 1238 C C . SER A 1 151 ? 7.416 -8.668 -10.005 1.00 95.50 151 SER A C 1
ATOM 1240 O O . SER A 1 151 ? 8.501 -8.858 -10.555 1.00 95.50 151 SER A O 1
ATOM 1242 N N . TRP A 1 152 ? 6.532 -7.774 -10.455 1.00 95.12 152 TRP A N 1
ATOM 1243 C CA . TRP A 1 152 ? 6.790 -6.941 -11.627 1.00 95.12 152 TRP A CA 1
ATOM 1244 C C . TRP A 1 152 ? 8.009 -6.031 -11.416 1.00 95.12 152 TRP A C 1
ATOM 1246 O O . TRP A 1 152 ? 8.929 -6.023 -12.237 1.00 95.12 152 TRP A O 1
ATOM 1256 N N . PHE A 1 153 ? 8.068 -5.314 -10.285 1.00 96.25 153 PHE A N 1
ATOM 1257 C CA . PHE A 1 153 ? 9.215 -4.458 -9.964 1.00 96.25 153 PHE A CA 1
ATOM 1258 C C . PHE A 1 153 ? 10.510 -5.260 -9.810 1.00 96.25 153 PHE A C 1
ATOM 1260 O O . PHE A 1 153 ? 11.540 -4.851 -10.343 1.00 96.25 153 PHE A O 1
ATOM 1267 N N . ALA A 1 154 ? 10.468 -6.398 -9.114 1.00 96.31 154 ALA A N 1
ATOM 1268 C CA . ALA A 1 154 ? 11.619 -7.271 -8.912 1.00 96.31 154 ALA A CA 1
ATOM 1269 C C . ALA A 1 154 ? 12.187 -7.772 -10.244 1.00 96.31 154 ALA A C 1
ATOM 1271 O O . ALA A 1 154 ? 13.395 -7.688 -10.457 1.00 96.31 154 ALA A O 1
ATOM 1272 N N . GLY A 1 155 ? 11.322 -8.228 -11.157 1.00 94.94 155 GLY A N 1
ATOM 1273 C CA . GLY A 1 155 ? 11.729 -8.671 -12.490 1.00 94.94 155 GLY A CA 1
ATOM 1274 C C . GLY A 1 155 ? 12.405 -7.558 -13.291 1.00 94.94 155 GLY A C 1
ATOM 1275 O O . GLY A 1 155 ? 13.449 -7.783 -13.903 1.00 94.94 155 GLY A O 1
ATOM 1276 N N . TYR A 1 156 ? 11.863 -6.337 -13.231 1.00 93.31 156 TYR A N 1
ATOM 1277 C CA . TYR A 1 156 ? 12.489 -5.180 -13.871 1.00 93.31 156 TYR A CA 1
ATOM 1278 C C . TYR A 1 156 ? 13.864 -4.859 -13.269 1.00 93.31 156 TYR A C 1
ATOM 1280 O O . TYR A 1 156 ? 14.828 -4.651 -14.004 1.00 93.31 156 TYR A O 1
ATOM 1288 N N . ILE A 1 157 ? 13.956 -4.814 -11.936 1.00 94.38 157 ILE A N 1
ATOM 1289 C CA . ILE A 1 157 ? 15.196 -4.508 -11.212 1.00 94.38 157 ILE A CA 1
ATOM 1290 C C . ILE A 1 157 ? 16.278 -5.531 -11.564 1.00 94.38 157 ILE A C 1
ATOM 1292 O O . ILE A 1 157 ? 17.364 -5.130 -11.974 1.00 94.38 157 ILE A O 1
ATOM 1296 N N . ALA A 1 158 ? 15.966 -6.828 -11.480 1.00 94.31 158 ALA A N 1
ATOM 1297 C CA . ALA A 1 158 ? 16.904 -7.903 -11.797 1.00 94.31 158 ALA A CA 1
ATOM 1298 C C . ALA A 1 158 ? 17.440 -7.783 -13.234 1.00 94.31 158 ALA A C 1
ATOM 1300 O O . ALA A 1 158 ? 18.651 -7.728 -13.446 1.00 94.31 158 ALA A O 1
ATOM 1301 N N . GLY A 1 159 ? 16.547 -7.614 -14.217 1.00 92.38 159 GLY A N 1
ATOM 1302 C CA . GLY A 1 159 ? 16.940 -7.478 -15.622 1.00 92.38 159 GLY A CA 1
ATOM 1303 C C . GLY A 1 159 ? 17.714 -6.193 -15.951 1.00 92.38 159 GLY A C 1
ATOM 1304 O O . GLY A 1 159 ? 18.410 -6.135 -16.966 1.00 92.38 159 GLY A O 1
ATOM 1305 N N . ALA A 1 160 ? 17.605 -5.151 -15.122 1.00 87.56 160 ALA A N 1
ATOM 1306 C CA . ALA A 1 160 ? 18.389 -3.926 -15.263 1.00 87.56 160 ALA A CA 1
ATOM 1307 C C . ALA A 1 160 ? 19.792 -4.043 -14.646 1.00 87.56 160 ALA A C 1
ATOM 1309 O O . ALA A 1 160 ? 20.705 -3.370 -15.116 1.00 87.56 160 ALA A O 1
ATOM 1310 N N . THR A 1 161 ? 19.968 -4.878 -13.616 1.00 80.19 161 THR A N 1
ATOM 1311 C CA . THR A 1 161 ? 21.257 -5.083 -12.930 1.00 80.19 161 THR A CA 1
ATOM 1312 C C . THR A 1 161 ? 22.161 -6.129 -13.581 1.00 80.19 161 THR A C 1
ATOM 1314 O O . THR A 1 161 ? 23.352 -6.156 -13.296 1.00 80.19 161 THR A O 1
ATOM 1317 N N . GLU A 1 162 ? 21.614 -6.987 -14.443 1.00 76.44 162 GLU A N 1
ATOM 1318 C CA . GLU A 1 162 ? 22.360 -8.029 -15.169 1.00 76.44 162 GLU A CA 1
ATOM 1319 C C . GLU A 1 162 ? 23.012 -7.533 -16.480 1.00 76.44 162 GLU A C 1
ATOM 1321 O O . GLU A 1 162 ? 23.579 -8.331 -17.226 1.00 76.44 162 GLU A O 1
ATOM 1326 N N . LYS A 1 163 ? 22.932 -6.228 -16.774 1.00 54.47 163 LYS A N 1
ATOM 1327 C CA . LYS A 1 163 ? 23.553 -5.578 -17.941 1.00 54.47 163 LYS A CA 1
ATOM 1328 C C . LYS A 1 163 ? 24.820 -4.827 -17.559 1.00 54.47 163 LYS A C 1
ATOM 1330 O O . LYS A 1 163 ? 25.761 -4.854 -18.381 1.00 54.47 163 LYS A O 1
#

Radius of gyration: 19.78 Å; chains: 1; bounding box: 43×48×57 Å

Sequence (163 aa):
MEKKEVKRKGLPPLVSKFDKNGVVWKRLEKVDHDLLGYLLSCHLVIEHYMDNFLLLNVSQKLSWKAAQLSFSQKVRLLSDDNRFKHPWDFIPAIAELNKLRNRFVHDIDIKLQVEDLKPISASIAKMSENENKNLNDPSDILEQFTFLVCSWFAGYIAGATEK